Protein AF-A0A0L8GCR7-F1 (afdb_monomer_lite)

Organism: Octopus bimaculoides (NCBI:txid37653)

Secondary structure (DSSP, 8-state):
---BB-STT---BTT-GGGGTTT--EEEPPPTTT-HHHHHHHHHHTT--TTTS-GGG--TT-EEE---

Structure (mmCIF, N/CA/C/O backbone):
data_AF-A0A0L8GCR7-F1
#
_entry.id   AF-A0A0L8GCR7-F1
#
loop_
_atom_site.group_PDB
_atom_site.id
_atom_site.type_symbol
_atom_site.label_atom_id
_atom_site.label_alt_id
_atom_site.label_comp_id
_atom_site.label_asym_id
_atom_site.label_entity_id
_atom_site.label_seq_id
_atom_site.pdbx_PDB_ins_code
_atom_site.Cartn_x
_atom_site.Cartn_y
_atom_site.Cartn_z
_atom_site.occupancy
_atom_site.B_iso_or_equiv
_atom_site.auth_seq_id
_atom_site.auth_comp_id
_atom_site.auth_asym_id
_atom_site.auth_atom_id
_atom_site.pdbx_PDB_model_num
ATOM 1 N N . MET A 1 1 ? 5.633 14.846 -3.407 1.00 77.62 1 MET A N 1
ATOM 2 C CA . MET A 1 1 ? 5.482 13.871 -2.299 1.00 77.62 1 MET A CA 1
ATOM 3 C C . MET A 1 1 ? 5.916 12.497 -2.792 1.00 77.62 1 MET A C 1
ATOM 5 O O . MET A 1 1 ? 5.513 12.114 -3.886 1.00 77.62 1 MET A O 1
ATOM 9 N N . VAL A 1 2 ? 6.749 11.784 -2.031 1.00 89.06 2 VAL A N 1
ATOM 10 C CA . VAL A 1 2 ? 7.206 10.431 -2.390 1.00 89.06 2 VAL A CA 1
ATOM 11 C C . VAL A 1 2 ? 6.071 9.435 -2.156 1.00 89.06 2 VAL A C 1
ATOM 13 O O . VAL A 1 2 ? 5.479 9.421 -1.078 1.00 89.06 2 VAL A O 1
ATOM 16 N N . LYS A 1 3 ? 5.753 8.620 -3.164 1.00 93.50 3 LYS A N 1
ATOM 17 C CA . LYS A 1 3 ? 4.771 7.535 -3.078 1.00 93.50 3 LYS A CA 1
ATOM 18 C C . LYS A 1 3 ? 5.516 6.213 -3.141 1.00 93.50 3 LYS A C 1
ATOM 20 O O . LYS A 1 3 ? 6.161 5.920 -4.143 1.00 93.50 3 LYS A O 1
ATOM 25 N N . ARG A 1 4 ? 5.394 5.416 -2.082 1.00 94.12 4 ARG A N 1
ATOM 26 C CA . ARG A 1 4 ? 5.958 4.068 -1.989 1.00 94.12 4 ARG A CA 1
ATOM 27 C C . ARG A 1 4 ? 4.843 3.068 -1.724 1.00 94.12 4 ARG A C 1
ATOM 29 O O . ARG A 1 4 ? 3.957 3.337 -0.912 1.00 94.12 4 ARG A O 1
ATOM 36 N N . CYS A 1 5 ? 4.891 1.929 -2.407 1.00 95.19 5 CYS A N 1
ATOM 37 C CA . CYS A 1 5 ? 3.943 0.849 -2.178 1.00 95.19 5 CYS A CA 1
ATOM 38 C C . CYS A 1 5 ? 4.137 0.262 -0.771 1.00 95.19 5 CYS A C 1
ATOM 40 O O . CYS A 1 5 ? 5.258 -0.044 -0.364 1.00 95.19 5 CYS A O 1
ATOM 42 N N . CYS A 1 6 ? 3.044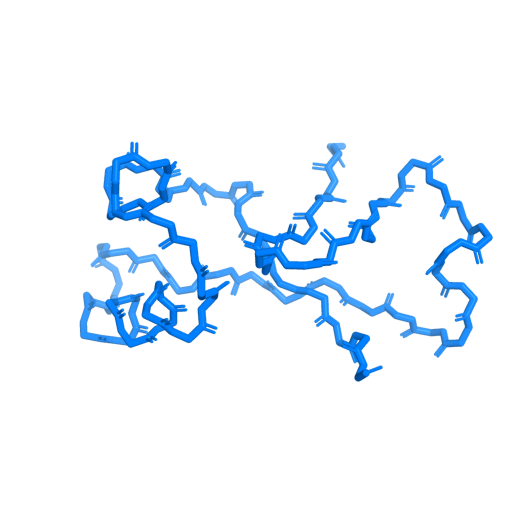 0.108 -0.025 1.00 95.12 6 CYS A N 1
ATOM 43 C CA . CYS A 1 6 ? 3.058 -0.480 1.314 1.00 95.12 6 CYS A CA 1
ATOM 44 C C . CYS A 1 6 ? 2.986 -2.014 1.326 1.00 95.12 6 CYS A C 1
ATOM 46 O O . CYS A 1 6 ? 3.106 -2.60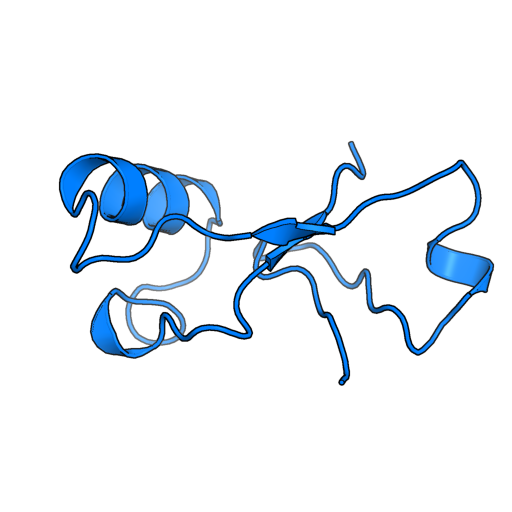2 2.396 1.00 95.12 6 CYS A O 1
ATOM 48 N N . TYR A 1 7 ? 2.841 -2.680 0.179 1.00 95.44 7 TYR A N 1
ATOM 49 C CA . TYR A 1 7 ? 2.869 -4.144 0.118 1.00 95.44 7 TYR A CA 1
ATOM 50 C C . TYR A 1 7 ? 4.237 -4.683 0.581 1.00 95.44 7 TYR A C 1
ATOM 52 O O . TYR A 1 7 ? 5.269 -4.049 0.343 1.00 95.44 7 TYR A O 1
ATOM 60 N N . GLY A 1 8 ? 4.258 -5.801 1.310 1.00 93.56 8 GLY A N 1
ATOM 61 C CA . GLY A 1 8 ? 5.434 -6.297 2.039 1.00 93.56 8 GLY A CA 1
ATOM 62 C C . GLY A 1 8 ? 6.652 -6.555 1.157 1.00 93.56 8 GLY A C 1
ATOM 63 O O . GLY A 1 8 ? 7.748 -6.096 1.474 1.00 93.56 8 GLY A O 1
ATOM 64 N N . THR A 1 9 ? 6.437 -7.207 0.017 1.00 93.62 9 THR A 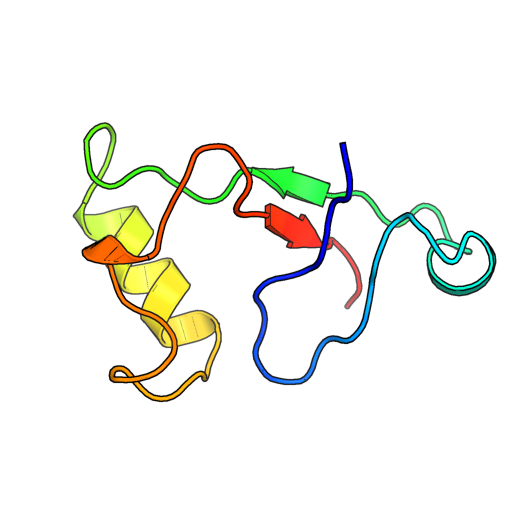N 1
ATOM 65 C CA . THR A 1 9 ? 7.480 -7.592 -0.948 1.00 93.62 9 THR A CA 1
ATOM 66 C C . THR A 1 9 ? 7.688 -6.572 -2.068 1.00 93.62 9 THR A C 1
ATOM 68 O O . THR A 1 9 ? 8.581 -6.729 -2.896 1.00 93.62 9 THR A O 1
ATOM 71 N N . CYS A 1 10 ? 6.884 -5.505 -2.114 1.00 93.69 10 CYS A N 1
ATOM 72 C CA . CYS A 1 10 ? 6.939 -4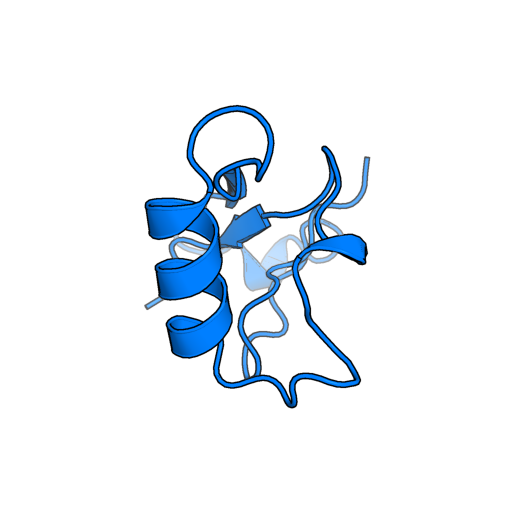.530 -3.194 1.00 93.69 10 CYS A CA 1
ATOM 73 C C . CYS A 1 10 ? 7.926 -3.396 -2.883 1.00 93.69 10 CYS A C 1
ATOM 75 O O . CYS A 1 10 ? 7.893 -2.782 -1.813 1.00 93.69 10 CYS A O 1
ATOM 77 N N . ASN A 1 11 ? 8.780 -3.069 -3.853 1.00 92.75 11 ASN A N 1
ATOM 78 C CA . ASN A 1 11 ? 9.755 -1.978 -3.776 1.00 92.75 11 ASN A CA 1
ATOM 79 C C . ASN A 1 11 ? 9.448 -0.813 -4.740 1.00 92.75 11 ASN A C 1
ATOM 81 O O . ASN A 1 11 ? 10.298 0.061 -4.935 1.00 92.75 11 ASN A O 1
ATOM 85 N N . THR A 1 12 ? 8.248 -0.795 -5.330 1.00 94.25 12 THR A N 1
ATOM 86 C CA . THR A 1 12 ? 7.799 0.267 -6.235 1.00 94.25 12 THR A CA 1
ATOM 87 C C . THR A 1 12 ? 7.694 1.597 -5.495 1.00 94.25 12 THR A C 1
ATOM 89 O O . THR A 1 12 ? 7.023 1.713 -4.462 1.00 94.25 12 THR A O 1
ATOM 92 N N . ASP A 1 13 ? 8.347 2.610 -6.049 1.00 93.44 13 ASP A N 1
ATOM 93 C CA . ASP A 1 13 ? 8.465 3.948 -5.486 1.00 93.44 13 ASP A CA 1
ATOM 94 C C . ASP A 1 13 ? 8.575 4.951 -6.641 1.00 93.44 13 ASP A C 1
ATOM 96 O O . ASP A 1 13 ? 9.279 4.695 -7.616 1.00 93.44 13 ASP A O 1
ATOM 100 N N . ASN A 1 14 ? 7.860 6.073 -6.554 1.00 93.25 14 ASN A N 1
ATOM 101 C CA . ASN A 1 14 ? 7.797 7.051 -7.640 1.00 93.25 14 ASN A CA 1
ATOM 102 C C . ASN A 1 14 ? 9.079 7.862 -7.859 1.00 93.25 14 ASN A C 1
ATOM 104 O O . ASN A 1 14 ? 9.152 8.615 -8.825 1.00 93.25 14 ASN A O 1
ATOM 108 N N . ARG A 1 15 ? 10.077 7.715 -6.987 1.00 93.50 15 ARG A N 1
ATOM 109 C CA . ARG A 1 15 ? 11.420 8.272 -7.197 1.00 93.50 15 ARG A CA 1
ATOM 110 C C . ARG A 1 15 ? 12.207 7.553 -8.291 1.00 93.50 15 ARG A C 1
ATOM 112 O O . ARG A 1 15 ? 13.213 8.089 -8.733 1.00 93.50 15 ARG A O 1
ATOM 119 N N . PHE A 1 16 ? 11.760 6.365 -8.696 1.00 92.88 16 PHE A N 1
ATOM 120 C CA . PHE A 1 16 ? 12.423 5.490 -9.661 1.00 92.88 16 PHE A CA 1
ATOM 121 C C . PHE A 1 16 ? 11.497 5.267 -10.871 1.00 92.88 16 PHE A C 1
ATOM 123 O O . PHE A 1 16 ? 10.717 4.306 -10.870 1.00 92.88 16 PHE A O 1
ATOM 130 N N . PRO A 1 17 ? 11.502 6.168 -11.876 1.00 89.88 17 PRO A N 1
ATOM 131 C CA . PRO A 1 17 ? 10.606 6.099 -13.034 1.00 89.88 17 PRO A CA 1
ATOM 132 C C . PRO A 1 17 ? 10.704 4.784 -13.809 1.00 89.88 17 PRO A C 1
ATOM 134 O O . PRO A 1 17 ? 9.698 4.282 -14.304 1.00 89.88 17 PRO A O 1
ATOM 137 N N . GLU A 1 18 ? 11.886 4.175 -13.850 1.00 90.19 18 GLU A N 1
ATOM 138 C CA . GLU A 1 18 ? 12.130 2.884 -14.487 1.00 90.19 18 GLU A CA 1
ATOM 139 C C . GLU A 1 18 ? 11.301 1.753 -13.857 1.00 90.19 18 GLU A C 1
ATOM 141 O O . GLU A 1 18 ? 10.888 0.821 -14.540 1.00 90.19 18 GLU A O 1
ATOM 146 N N . ARG A 1 19 ? 10.974 1.859 -12.560 1.00 87.81 19 ARG A N 1
ATOM 147 C CA . ARG A 1 19 ? 10.134 0.883 -11.840 1.00 87.81 19 ARG A CA 1
ATOM 148 C C . ARG A 1 19 ? 8.638 1.103 -12.046 1.00 87.81 19 ARG A C 1
ATOM 150 O O . ARG A 1 19 ? 7.846 0.256 -11.630 1.00 87.81 19 ARG A O 1
ATOM 157 N N . LEU A 1 20 ? 8.264 2.235 -12.640 1.00 89.44 20 LEU A N 1
ATOM 158 C CA . LEU A 1 20 ? 6.895 2.582 -13.020 1.00 89.44 20 LEU A CA 1
ATOM 159 C C . LEU A 1 20 ? 6.603 2.293 -14.499 1.00 89.44 20 LEU A C 1
ATOM 161 O O . LEU A 1 20 ? 5.475 2.516 -14.949 1.00 89.44 20 LEU A O 1
ATOM 165 N N . ALA A 1 21 ? 7.595 1.788 -15.242 1.00 81.50 21 ALA A N 1
ATOM 166 C CA . ALA A 1 21 ? 7.418 1.331 -16.612 1.00 81.50 21 ALA A CA 1
ATOM 167 C C . ALA A 1 21 ? 6.266 0.311 -16.685 1.00 81.50 21 ALA A C 1
ATOM 169 O O . ALA A 1 21 ? 6.155 -0.578 -15.840 1.00 81.50 21 ALA A O 1
ATOM 170 N N . GLY A 1 22 ? 5.377 0.481 -17.666 1.00 84.50 22 GLY A N 1
ATOM 171 C CA . GLY A 1 22 ? 4.143 -0.307 -17.782 1.00 84.50 22 GLY A CA 1
ATOM 172 C C . GLY A 1 22 ? 2.899 0.340 -17.160 1.00 84.50 22 GLY A C 1
ATOM 173 O O . GLY A 1 22 ? 1.890 -0.333 -16.989 1.00 84.50 22 GLY A O 1
ATOM 174 N N . GLY A 1 23 ? 2.943 1.637 -16.827 1.00 89.12 23 GLY A N 1
ATOM 175 C CA . GLY A 1 23 ? 1.750 2.384 -16.405 1.00 89.12 23 GLY A CA 1
ATOM 176 C C . GLY A 1 23 ? 1.323 2.108 -14.963 1.00 89.12 23 GLY A C 1
ATOM 177 O O . GLY A 1 23 ? 0.139 2.188 -14.637 1.00 89.12 23 GLY A O 1
ATOM 178 N N . VAL A 1 24 ? 2.275 1.784 -14.084 1.00 94.06 24 VAL A N 1
ATOM 179 C CA . VAL A 1 24 ? 1.990 1.500 -12.674 1.00 94.06 24 VAL A CA 1
ATOM 180 C C . VAL A 1 24 ? 1.425 2.740 -11.978 1.00 94.06 24 VAL A C 1
ATOM 182 O O . VAL A 1 24 ? 2.053 3.798 -11.934 1.00 94.06 24 VAL A O 1
ATOM 185 N N . GLN A 1 25 ? 0.251 2.594 -11.369 1.00 94.31 25 GLN A N 1
ATOM 186 C CA . GLN A 1 25 ? -0.421 3.648 -10.618 1.00 94.31 25 GLN A CA 1
ATOM 187 C C . GLN A 1 25 ? -0.372 3.373 -9.115 1.00 94.31 25 GLN A C 1
ATOM 189 O O . GLN A 1 25 ? -0.212 2.236 -8.677 1.00 94.31 25 GLN A O 1
ATOM 194 N N . PHE A 1 26 ? -0.525 4.426 -8.308 1.00 95.56 26 PHE A N 1
ATOM 195 C CA . PHE A 1 26 ? -0.607 4.333 -6.849 1.00 95.56 26 PHE A CA 1
ATOM 196 C C . PHE A 1 26 ? -2.034 4.602 -6.377 1.00 95.56 26 PHE A C 1
ATOM 198 O O . PHE A 1 26 ? -2.528 5.724 -6.492 1.00 95.56 26 PHE A O 1
ATOM 205 N N . ILE A 1 27 ? -2.653 3.590 -5.779 1.00 95.50 27 ILE A N 1
ATOM 206 C CA . ILE A 1 27 ? -3.989 3.645 -5.194 1.00 95.50 27 ILE A CA 1
ATOM 207 C C . ILE A 1 27 ? -3.872 4.055 -3.715 1.00 95.50 27 ILE A C 1
ATOM 209 O O . ILE A 1 27 ? -3.093 3.450 -2.968 1.00 95.50 27 ILE A O 1
ATOM 213 N N . PRO A 1 28 ? -4.621 5.073 -3.252 1.00 95.50 28 PRO A N 1
ATOM 214 C CA . PRO A 1 28 ? -4.663 5.446 -1.842 1.00 95.50 28 PRO A CA 1
ATOM 215 C C . PRO A 1 28 ? -5.157 4.305 -0.951 1.00 95.50 28 PRO A C 1
ATOM 217 O O . PRO A 1 28 ? -6.184 3.686 -1.216 1.00 95.50 28 PRO A O 1
ATOM 220 N N . PHE A 1 29 ? -4.448 4.068 0.150 1.00 96.12 29 PHE A N 1
ATOM 221 C CA . PHE A 1 29 ? -4.853 3.071 1.138 1.00 96.12 29 PHE A CA 1
ATOM 222 C C . PHE A 1 29 ? -6.130 3.517 1.881 1.00 96.12 29 PHE A C 1
ATOM 224 O O . PHE A 1 29 ? -6.180 4.693 2.274 1.00 96.12 29 PHE A O 1
ATOM 231 N N . PRO A 1 30 ? -7.119 2.630 2.128 1.00 96.38 30 PRO A N 1
ATOM 232 C CA . PRO A 1 30 ? -8.320 2.930 2.908 1.00 96.38 30 PRO A CA 1
ATOM 233 C C . PRO A 1 30 ? -7.970 3.506 4.278 1.00 96.38 30 PRO A C 1
ATOM 235 O O . PRO A 1 30 ? -7.120 2.970 4.985 1.00 96.38 30 PRO A O 1
ATOM 238 N N . LYS A 1 31 ? -8.594 4.619 4.668 1.00 94.62 31 LYS A N 1
ATOM 239 C CA . LYS A 1 31 ? -8.253 5.274 5.935 1.00 94.62 31 LYS A CA 1
ATOM 240 C C . LYS A 1 31 ? -9.074 4.683 7.083 1.00 94.62 31 LYS A C 1
ATOM 242 O O . LYS A 1 31 ? -10.286 4.538 6.916 1.00 94.62 31 LYS A O 1
ATOM 247 N N . PRO A 1 32 ? -8.470 4.446 8.264 1.00 95.19 32 PRO A N 1
ATOM 248 C CA . PRO A 1 32 ? -9.178 3.882 9.415 1.00 95.19 32 PRO A CA 1
ATOM 249 C C . PRO A 1 32 ? -10.432 4.674 9.797 1.00 95.19 32 PRO A C 1
ATOM 251 O O . PRO A 1 32 ? -11.468 4.091 10.083 1.00 95.19 32 PRO A O 1
ATOM 254 N N . LYS A 1 33 ? -10.352 6.012 9.722 1.00 94.44 33 LYS A N 1
ATOM 255 C CA . LYS A 1 33 ? -11.464 6.927 10.029 1.00 94.44 33 LYS A CA 1
ATOM 256 C C . LYS A 1 33 ? -12.639 6.836 9.049 1.00 94.44 33 LYS A C 1
ATOM 258 O O . LYS A 1 33 ? -13.730 7.256 9.397 1.00 94.44 33 LYS A O 1
ATOM 263 N N . GLN A 1 34 ? -12.403 6.368 7.823 1.00 92.50 34 GLN A N 1
ATOM 264 C CA . GLN A 1 34 ? -13.430 6.277 6.779 1.00 92.50 34 GLN A CA 1
ATOM 265 C C . GLN A 1 34 ? -14.037 4.877 6.717 1.00 92.50 34 GLN A C 1
ATOM 267 O O . GLN A 1 34 ? -15.244 4.734 6.577 1.00 92.50 34 GLN A O 1
ATOM 272 N N . ASN A 1 35 ? -13.197 3.843 6.784 1.00 95.31 35 ASN A N 1
ATOM 273 C CA . ASN A 1 35 ? -13.640 2.456 6.774 1.00 95.31 35 ASN A CA 1
ATOM 274 C C . ASN A 1 35 ? -12.576 1.570 7.436 1.00 95.31 35 ASN A C 1
ATOM 276 O O . ASN A 1 35 ? -11.602 1.151 6.798 1.00 95.31 35 ASN A O 1
ATOM 280 N N . LEU A 1 36 ? -12.759 1.316 8.734 1.00 96.56 36 LEU A N 1
ATOM 281 C CA . LEU A 1 36 ? -11.818 0.544 9.540 1.00 96.56 36 LEU A CA 1
ATOM 282 C C . LEU A 1 36 ? -11.713 -0.910 9.069 1.00 96.56 36 LEU A C 1
ATOM 284 O O . LEU A 1 36 ? -10.604 -1.420 8.936 1.00 96.56 36 LEU A O 1
ATOM 288 N N . GLU A 1 37 ? -12.835 -1.559 8.760 1.00 97.12 37 GLU A N 1
ATOM 289 C CA . GLU A 1 37 ? -12.854 -2.963 8.338 1.00 97.12 37 GLU A CA 1
ATOM 290 C C . GLU A 1 37 ? -12.061 -3.171 7.040 1.00 97.12 37 GLU A C 1
ATOM 292 O O . GLU A 1 37 ? -11.177 -4.028 6.961 1.00 97.12 37 GLU A O 1
ATOM 297 N N . LYS A 1 38 ? -12.300 -2.323 6.031 1.00 96.94 38 LYS A N 1
ATOM 298 C CA . LYS A 1 38 ? -11.561 -2.367 4.762 1.00 96.94 38 LYS A CA 1
ATOM 299 C C . LYS A 1 38 ? -10.073 -2.082 4.971 1.00 96.94 38 LYS A C 1
ATOM 301 O O . LYS A 1 38 ? -9.238 -2.730 4.343 1.00 96.94 38 LYS A O 1
ATOM 306 N N . CYS A 1 39 ? -9.741 -1.140 5.856 1.00 96.88 39 CYS A N 1
ATOM 307 C CA . CYS A 1 39 ? -8.361 -0.830 6.223 1.00 96.88 39 CYS A CA 1
ATOM 308 C C . CYS A 1 39 ? -7.657 -2.041 6.855 1.00 96.88 39 CYS A C 1
ATOM 310 O O . CYS A 1 39 ? -6.548 -2.377 6.447 1.00 96.88 39 CYS A O 1
ATOM 312 N N . LEU A 1 40 ? -8.299 -2.718 7.811 1.00 96.81 40 LEU A N 1
ATOM 313 C CA . LEU A 1 40 ? -7.765 -3.920 8.458 1.00 96.81 40 LEU A CA 1
ATOM 314 C C . LEU A 1 40 ? -7.557 -5.056 7.454 1.00 96.81 40 LEU A C 1
ATOM 316 O O . LEU A 1 40 ? -6.484 -5.657 7.431 1.00 96.81 40 LEU A O 1
ATOM 320 N N . ARG A 1 41 ? -8.532 -5.291 6.566 1.00 97.00 41 ARG A N 1
ATOM 321 C CA . ARG A 1 41 ? -8.416 -6.296 5.500 1.00 97.00 41 ARG A CA 1
ATOM 322 C C . ARG A 1 41 ? -7.207 -6.021 4.603 1.00 97.00 41 ARG A C 1
ATOM 324 O O . ARG A 1 41 ? -6.428 -6.927 4.338 1.00 97.00 41 ARG A O 1
ATOM 331 N N . TRP A 1 42 ? -7.000 -4.769 4.192 1.00 96.75 42 TRP A N 1
ATOM 332 C CA . TRP A 1 42 ? -5.835 -4.402 3.381 1.00 96.75 42 TRP A CA 1
ATOM 333 C C . TRP A 1 42 ? -4.510 -4.563 4.138 1.00 96.75 42 TRP A C 1
ATOM 335 O O . TRP A 1 42 ? -3.537 -5.007 3.537 1.00 96.75 42 TRP A O 1
ATOM 345 N N . ILE A 1 43 ? -4.458 -4.242 5.440 1.00 96.31 43 ILE A N 1
ATOM 346 C CA . ILE A 1 43 ? -3.249 -4.428 6.266 1.00 96.31 43 ILE A CA 1
ATOM 347 C C . ILE A 1 43 ? -2.842 -5.903 6.284 1.00 96.31 43 ILE A C 1
ATOM 349 O O . ILE A 1 43 ? -1.669 -6.205 6.069 1.00 96.31 43 ILE A O 1
ATOM 353 N N . LEU A 1 44 ? -3.807 -6.805 6.488 1.00 95.81 44 LEU A N 1
ATOM 354 C CA . LEU A 1 44 ? -3.573 -8.249 6.457 1.00 95.81 44 LEU A CA 1
ATOM 355 C C . LEU A 1 44 ? -3.060 -8.699 5.083 1.00 95.81 44 LEU A C 1
ATOM 357 O O . LEU A 1 44 ? -2.049 -9.394 5.004 1.00 95.81 44 LEU A O 1
ATOM 361 N N . CYS A 1 45 ? -3.690 -8.236 3.999 1.00 95.00 45 CYS A N 1
ATOM 362 C CA . CYS A 1 45 ? -3.261 -8.558 2.636 1.00 95.00 45 CYS A CA 1
ATOM 363 C C . CYS A 1 45 ? -1.853 -8.042 2.304 1.00 95.00 45 CYS A C 1
ATOM 365 O O . CYS A 1 45 ? -1.171 -8.655 1.493 1.00 95.00 45 CYS A O 1
ATOM 367 N N . CYS A 1 46 ? -1.383 -6.948 2.915 1.00 94.88 46 CYS A N 1
ATOM 368 C CA . CYS A 1 46 ? -0.033 -6.436 2.669 1.00 94.88 46 CYS A CA 1
ATOM 369 C C . CYS A 1 46 ? 1.085 -7.386 3.125 1.00 94.88 46 CYS A C 1
ATOM 371 O O . CYS A 1 46 ? 2.234 -7.156 2.743 1.00 94.88 46 CYS A O 1
ATOM 373 N N . GLY A 1 47 ? 0.791 -8.401 3.948 1.00 94.75 47 GLY A N 1
ATOM 374 C CA . GLY A 1 47 ? 1.762 -9.421 4.356 1.00 94.75 47 GLY A CA 1
ATOM 375 C C . GLY A 1 47 ? 2.928 -8.884 5.193 1.00 94.75 47 GLY A C 1
ATOM 376 O O . GLY A 1 47 ? 4.001 -9.480 5.220 1.00 94.75 47 GLY A O 1
ATOM 377 N N . ARG A 1 48 ? 2.755 -7.729 5.847 1.00 94.19 48 ARG A N 1
ATOM 378 C CA . ARG A 1 48 ? 3.760 -7.148 6.746 1.00 94.19 48 ARG A CA 1
ATOM 379 C C . ARG A 1 48 ? 3.486 -7.566 8.190 1.00 94.19 48 ARG A C 1
ATOM 381 O O . ARG A 1 48 ? 2.320 -7.631 8.578 1.00 94.19 48 ARG A O 1
ATOM 388 N N . PRO A 1 49 ? 4.526 -7.761 9.020 1.00 94.56 49 PRO A N 1
ATOM 389 C CA . PRO A 1 49 ? 4.327 -7.965 10.448 1.00 94.56 49 PRO A CA 1
ATOM 390 C C . PRO A 1 49 ? 3.570 -6.791 11.084 1.00 94.56 49 PRO A C 1
ATOM 392 O O . PRO A 1 49 ? 3.859 -5.626 10.792 1.00 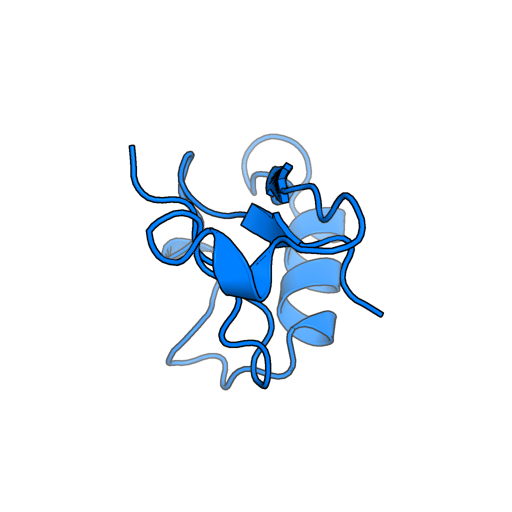94.56 49 PRO A O 1
ATOM 395 N N . SER A 1 50 ? 2.640 -7.089 11.994 1.00 90.94 50 SER A N 1
ATOM 396 C CA . SER A 1 50 ? 1.764 -6.094 12.637 1.00 90.94 50 SER A CA 1
ATOM 397 C C . SER A 1 50 ? 2.530 -4.999 13.393 1.00 90.94 50 SER A C 1
ATOM 399 O O . SER A 1 50 ? 2.105 -3.842 13.427 1.00 90.94 50 SER A O 1
ATOM 401 N N . TYR A 1 51 ? 3.704 -5.318 13.946 1.00 92.31 51 TYR A N 1
ATOM 402 C CA . TYR A 1 51 ? 4.570 -4.332 14.599 1.00 92.31 51 TYR A CA 1
ATOM 403 C C . TYR A 1 51 ? 5.165 -3.308 13.610 1.00 92.31 51 TYR A C 1
ATOM 405 O O . TYR A 1 51 ? 5.429 -2.169 13.994 1.00 92.31 51 TYR A O 1
ATOM 413 N N . GLN A 1 52 ? 5.336 -3.674 12.331 1.00 92.50 52 GLN A N 1
ATOM 414 C CA . GLN A 1 52 ? 5.837 -2.778 11.281 1.00 92.50 52 GLN A CA 1
ATOM 415 C C 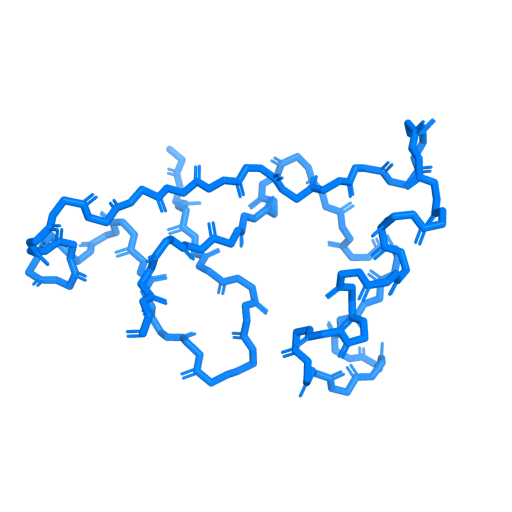. GLN A 1 52 ? 4.711 -1.996 10.599 1.00 92.50 52 GLN A C 1
ATOM 417 O O . GLN A 1 52 ? 4.874 -0.814 10.292 1.00 92.50 52 GLN A O 1
ATOM 422 N N . PHE A 1 53 ? 3.576 -2.650 10.338 1.00 95.06 53 PHE A N 1
ATOM 423 C CA . PHE A 1 53 ? 2.460 -2.070 9.597 1.00 95.06 53 PHE A CA 1
ATOM 424 C C . PHE A 1 53 ? 1.134 -2.388 10.288 1.00 95.06 53 PHE A C 1
ATOM 426 O O . PHE A 1 53 ? 0.674 -3.524 10.309 1.00 95.06 53 PHE A O 1
ATOM 433 N N . ASN A 1 54 ? 0.524 -1.356 10.865 1.00 95.44 54 ASN A N 1
ATOM 434 C CA . ASN A 1 54 ? -0.739 -1.435 11.589 1.00 95.44 54 ASN A CA 1
ATOM 435 C C . ASN A 1 54 ? -1.565 -0.165 11.370 1.00 95.44 54 ASN A C 1
ATOM 437 O O . ASN A 1 54 ? -1.100 0.805 10.770 1.00 95.44 54 ASN A O 1
ATOM 441 N N . VAL A 1 55 ? -2.787 -0.171 11.901 1.00 95.75 55 VAL A N 1
ATOM 442 C CA . VAL A 1 55 ? -3.779 0.905 11.770 1.00 95.75 55 VAL A CA 1
ATOM 443 C C . VAL A 1 55 ? -3.212 2.278 12.142 1.00 95.75 55 VAL A C 1
ATOM 445 O O . VAL A 1 55 ? -3.455 3.248 11.427 1.00 95.75 55 VAL A O 1
ATOM 448 N N . ASN A 1 56 ? -2.392 2.359 13.194 1.00 94.75 56 ASN A N 1
ATOM 449 C CA . ASN A 1 56 ? -1.821 3.620 13.680 1.00 94.75 56 ASN A CA 1
ATOM 450 C C . ASN A 1 56 ? -0.718 4.172 12.761 1.00 94.75 56 ASN A C 1
ATOM 452 O O . ASN A 1 56 ? -0.386 5.353 12.827 1.00 94.75 56 ASN A O 1
ATOM 456 N N . ARG A 1 57 ? -0.146 3.331 11.890 1.00 93.81 57 ARG A N 1
ATOM 457 C CA . ARG A 1 57 ? 0.864 3.722 10.892 1.00 93.81 57 ARG A CA 1
ATOM 458 C C . ARG A 1 57 ? 0.246 4.165 9.561 1.00 93.81 57 ARG A C 1
ATOM 460 O O . ARG A 1 57 ? 0.967 4.679 8.704 1.00 93.81 57 ARG A O 1
ATOM 467 N N . ILE A 1 58 ? -1.064 3.987 9.368 1.00 94.94 58 ILE A N 1
ATOM 468 C CA . ILE A 1 58 ? -1.751 4.413 8.146 1.00 94.94 58 ILE A CA 1
ATOM 469 C C . ILE A 1 58 ? -1.919 5.931 8.151 1.00 94.94 58 ILE A C 1
ATOM 471 O O . ILE A 1 58 ? -2.596 6.504 9.000 1.00 94.94 58 ILE A O 1
ATOM 475 N N . SER A 1 59 ? -1.343 6.591 7.149 1.00 93.88 59 SER A N 1
ATOM 476 C CA . SER A 1 59 ? -1.418 8.040 6.973 1.00 93.88 59 SER A CA 1
ATOM 477 C C . SER A 1 59 ? -2.016 8.399 5.613 1.00 93.88 59 SER A C 1
ATOM 479 O O . SER A 1 59 ? -2.331 7.535 4.787 1.00 93.88 59 SER A O 1
ATOM 481 N N . ARG A 1 60 ? -2.167 9.701 5.335 1.00 91.62 60 ARG A N 1
ATOM 482 C CA . ARG A 1 60 ? -2.571 10.196 4.004 1.00 91.62 60 ARG A CA 1
ATOM 483 C C . ARG A 1 60 ? -1.594 9.758 2.901 1.00 91.62 60 ARG A C 1
ATOM 485 O O . ARG A 1 60 ? -2.028 9.570 1.772 1.00 91.62 60 ARG A O 1
ATOM 492 N N . ALA A 1 61 ? -0.331 9.521 3.265 1.00 92.44 61 ALA A N 1
ATOM 493 C CA . ALA A 1 61 ? 0.765 9.117 2.387 1.00 92.44 61 ALA A CA 1
ATOM 494 C C . ALA A 1 61 ? 0.865 7.602 2.132 1.00 92.44 61 ALA A C 1
ATOM 496 O O . ALA A 1 61 ? 1.829 7.149 1.520 1.00 92.44 61 ALA A O 1
ATOM 497 N N . THR A 1 62 ? -0.059 6.793 2.654 1.00 95.12 62 THR A N 1
ATOM 498 C CA . THR A 1 62 ? -0.027 5.337 2.462 1.00 95.12 62 THR A CA 1
ATOM 499 C C . THR A 1 62 ? -0.723 4.959 1.155 1.00 95.12 62 THR A C 1
ATOM 501 O O . THR A 1 62 ? -1.894 5.307 0.959 1.00 95.12 62 THR A O 1
ATOM 504 N N . TYR A 1 63 ? -0.014 4.224 0.293 1.00 95.94 63 TYR A N 1
ATOM 505 C CA . TYR A 1 63 ? -0.474 3.805 -1.034 1.00 95.94 63 TYR A CA 1
ATOM 506 C C . TYR A 1 63 ? -0.124 2.340 -1.316 1.00 95.94 63 TYR A C 1
ATOM 508 O O . TYR A 1 63 ? 0.845 1.809 -0.773 1.00 95.94 63 TYR A O 1
ATOM 516 N N . ILE A 1 64 ? -0.871 1.709 -2.215 1.00 95.56 64 ILE A N 1
ATOM 517 C CA . ILE A 1 64 ? -0.522 0.431 -2.847 1.00 95.56 64 ILE A CA 1
ATOM 518 C C . ILE A 1 64 ? -0.371 0.664 -4.352 1.00 95.56 64 ILE A C 1
ATOM 520 O O . ILE A 1 64 ? -1.072 1.510 -4.904 1.00 95.56 64 ILE A O 1
ATOM 524 N N . CYS A 1 65 ? 0.567 -0.004 -5.018 1.00 95.44 65 CYS A N 1
ATOM 525 C CA . CYS A 1 65 ? 0.709 0.132 -6.468 1.00 95.44 65 CYS A CA 1
ATOM 526 C C . CYS A 1 65 ? -0.125 -0.913 -7.218 1.00 95.44 65 CYS A C 1
ATOM 528 O O . CYS A 1 65 ? -0.411 -1.971 -6.671 1.00 95.44 65 CYS A O 1
ATOM 530 N N . THR A 1 66 ? -0.446 -0.646 -8.483 1.00 94.75 66 THR A N 1
ATOM 531 C CA . THR A 1 66 ? -1.145 -1.583 -9.388 1.00 94.75 66 THR A CA 1
ATOM 532 C C . THR A 1 66 ? -0.234 -2.641 -10.009 1.00 94.75 66 THR A C 1
ATOM 534 O O . THR A 1 66 ? -0.665 -3.381 -10.886 1.00 94.75 66 THR A O 1
ATOM 537 N N . LYS A 1 67 ? 1.037 -2.688 -9.597 1.00 88.31 67 LYS A N 1
ATOM 538 C CA . LYS A 1 67 ? 1.996 -3.689 -10.061 1.00 88.31 67 LYS A CA 1
ATOM 539 C C . LYS A 1 67 ? 1.544 -5.072 -9.581 1.00 88.31 67 LYS A C 1
ATOM 541 O O . LYS A 1 67 ? 1.479 -5.282 -8.369 1.00 88.31 67 LYS A O 1
ATOM 546 N N . VAL A 1 68 ? 1.214 -5.937 -10.539 1.00 67.69 68 VAL A N 1
ATOM 547 C CA . VAL A 1 68 ? 0.923 -7.366 -10.348 1.00 67.69 68 VAL A CA 1
ATOM 548 C C . VAL A 1 68 ? 2.233 -8.130 -10.222 1.00 67.69 68 VAL A C 1
ATOM 550 O O . VAL A 1 68 ? 3.182 -7.772 -10.960 1.00 67.69 68 VAL A O 1
#

Radius of gyration: 11.96 Å; chains: 1; bounding box: 26×23×32 Å

pLDDT: mean 93.13, std 4.65, range [67.69, 97.12]

Foldseek 3Di:
DKAAALQPPGGDIPVDVVSCPPPKDWAQQDACVRPVVSNVVVQVRSVDPCVVDHNVPRDRRHTHIPDD

Sequence (68 aa):
MVKRCCYGTCNTDNRFPERLAGGVQFIPFPKPKQNLEKCLRWILCCGRPSYQFNVNRISRATYICTKV